Protein AF-A0A817YWB6-F1 (afdb_monomer)

Foldseek 3Di:
DQDPVNVVVVVVVVVVVVVPPPPPDDDPDDDDPPPDPVVVVVVVVVVLVVVLVVLVVPQAAAELDLVDDQVVSLVVLVVSCVVNVNAFVNCLVCNLVRYDHPLNVVCVVCSVVDPTNVSVSVVSCVPSVVVSVVVVVVVVVVVPPDD

Structure (mmCIF, N/CA/C/O backbone):
data_AF-A0A817YWB6-F1
#
_entry.id   AF-A0A817YWB6-F1
#
loop_
_atom_site.group_PDB
_atom_site.id
_atom_site.type_symbol
_atom_site.label_atom_id
_atom_site.label_alt_id
_atom_site.label_comp_id
_atom_site.label_asym_id
_atom_site.label_entity_id
_atom_site.label_seq_id
_atom_site.pdbx_PDB_ins_code
_atom_site.Cartn_x
_atom_site.Cartn_y
_atom_site.Cartn_z
_atom_site.occupancy
_atom_site.B_iso_or_equiv
_atom_site.auth_seq_id
_atom_site.auth_comp_id
_atom_site.auth_asym_id
_atom_site.auth_atom_id
_atom_site.pdbx_PDB_model_num
ATOM 1 N N . MET A 1 1 ? -0.442 -43.399 -4.375 1.00 47.06 1 MET A N 1
ATOM 2 C CA . MET A 1 1 ? 0.046 -42.823 -3.103 1.00 47.06 1 MET A CA 1
ATOM 3 C C . MET A 1 1 ? 1.559 -42.686 -3.186 1.00 47.06 1 MET A C 1
ATOM 5 O O . MET A 1 1 ? 2.240 -43.702 -3.212 1.00 47.06 1 MET A O 1
ATOM 9 N N . LEU A 1 2 ? 2.079 -41.463 -3.325 1.00 47.56 2 LEU A N 1
ATOM 10 C CA . LEU A 1 2 ? 3.522 -41.202 -3.386 1.00 47.56 2 LEU A CA 1
ATOM 11 C C . LEU A 1 2 ? 4.038 -41.046 -1.947 1.00 47.56 2 LEU A C 1
ATOM 13 O O . LEU A 1 2 ? 3.589 -40.161 -1.222 1.00 47.56 2 LEU A O 1
ATOM 17 N N . THR A 1 3 ? 4.922 -41.933 -1.496 1.00 58.00 3 THR A N 1
ATOM 18 C CA . THR A 1 3 ? 5.488 -41.861 -0.141 1.00 58.00 3 THR A CA 1
ATOM 19 C C . THR A 1 3 ? 6.442 -40.665 -0.032 1.00 58.00 3 THR A C 1
ATOM 21 O O . THR A 1 3 ? 7.080 -40.283 -1.015 1.00 58.00 3 THR A O 1
ATOM 24 N N . ARG A 1 4 ? 6.586 -40.074 1.168 1.00 55.12 4 ARG A N 1
ATOM 25 C CA . ARG A 1 4 ? 7.506 -38.941 1.452 1.00 55.12 4 ARG A CA 1
ATOM 26 C C . ARG A 1 4 ? 8.939 -39.156 0.931 1.00 55.12 4 ARG A C 1
ATOM 28 O O . ARG A 1 4 ? 9.652 -38.195 0.668 1.00 55.12 4 ARG A O 1
ATOM 35 N N . GLN A 1 5 ? 9.350 -40.410 0.757 1.00 53.03 5 GLN A N 1
ATOM 36 C CA . GLN A 1 5 ? 10.665 -40.795 0.253 1.00 53.03 5 GLN A CA 1
ATOM 37 C C . GLN A 1 5 ? 10.790 -40.680 -1.280 1.00 53.03 5 GLN A C 1
ATOM 39 O O . GLN A 1 5 ? 11.879 -40.414 -1.781 1.00 53.03 5 GLN A O 1
ATOM 44 N N . GLY A 1 6 ? 9.685 -40.805 -2.024 1.00 52.88 6 GLY A N 1
ATOM 45 C CA . GLY A 1 6 ? 9.645 -40.580 -3.474 1.00 52.88 6 GLY A CA 1
ATOM 46 C C . GLY A 1 6 ? 9.752 -39.100 -3.850 1.00 52.88 6 GLY A C 1
ATOM 47 O O . GLY A 1 6 ? 10.457 -38.760 -4.794 1.00 52.88 6 GLY A O 1
ATOM 48 N N . ALA A 1 7 ? 9.139 -38.212 -3.060 1.00 56.16 7 ALA A N 1
ATOM 49 C CA . ALA A 1 7 ? 9.213 -36.764 -3.280 1.00 56.16 7 ALA A CA 1
ATOM 50 C C . ALA A 1 7 ? 10.635 -36.206 -3.075 1.00 56.16 7 ALA A C 1
ATOM 52 O O . ALA A 1 7 ? 11.090 -35.382 -3.862 1.00 56.16 7 ALA A O 1
ATOM 53 N N . LYS A 1 8 ? 11.373 -36.709 -2.072 1.00 56.41 8 LYS A N 1
ATOM 54 C CA . LYS A 1 8 ? 12.780 -36.329 -1.857 1.00 56.41 8 LYS A CA 1
ATOM 55 C C . LYS A 1 8 ? 13.688 -36.751 -3.013 1.00 56.41 8 LYS A C 1
ATOM 57 O O . LYS A 1 8 ? 14.552 -35.984 -3.408 1.00 56.41 8 LYS A O 1
ATOM 62 N N . ARG A 1 9 ? 13.470 -37.940 -3.584 1.00 58.31 9 ARG A N 1
ATOM 63 C CA . ARG A 1 9 ? 14.267 -38.432 -4.720 1.00 58.31 9 ARG A CA 1
ATOM 64 C C . ARG A 1 9 ? 14.038 -37.641 -6.007 1.00 58.31 9 ARG A C 1
ATOM 66 O O . ARG A 1 9 ? 14.971 -37.502 -6.785 1.00 58.31 9 ARG A O 1
ATOM 73 N N . LEU A 1 10 ? 12.827 -37.123 -6.219 1.00 57.03 10 LEU A N 1
ATOM 74 C CA . LEU A 1 10 ? 12.521 -36.266 -7.370 1.00 57.03 10 LEU A CA 1
ATOM 75 C C . LEU A 1 10 ? 13.162 -34.879 -7.243 1.00 57.03 10 LEU A C 1
ATOM 77 O O . LEU A 1 10 ? 13.703 -34.380 -8.221 1.00 57.03 10 LEU A O 1
ATOM 81 N N . LEU A 1 11 ? 13.166 -34.298 -6.039 1.00 57.94 11 LEU A N 1
ATOM 82 C CA . LEU A 1 11 ? 13.853 -33.030 -5.764 1.00 57.94 11 LEU A CA 1
ATOM 83 C C . LEU A 1 11 ? 15.377 -33.149 -5.900 1.00 57.94 11 LEU A C 1
ATOM 85 O O . LEU A 1 11 ? 15.996 -32.282 -6.504 1.00 57.94 11 LEU A O 1
ATOM 89 N N . GLU A 1 12 ? 15.973 -34.236 -5.402 1.00 57.12 12 GLU A N 1
ATOM 90 C CA . GLU A 1 12 ? 17.417 -34.480 -5.540 1.00 57.12 12 GLU A CA 1
ATOM 91 C C . GLU A 1 12 ? 17.819 -34.679 -7.014 1.00 57.12 12 GLU A C 1
ATOM 93 O O . GLU A 1 12 ? 18.838 -34.163 -7.461 1.00 57.12 12 GLU A O 1
ATOM 98 N N . ALA A 1 13 ? 16.989 -35.380 -7.797 1.00 58.25 13 ALA A N 1
ATOM 99 C CA . ALA A 1 13 ? 17.232 -35.589 -9.225 1.00 58.25 13 ALA A CA 1
ATOM 100 C C . ALA A 1 13 ? 17.115 -34.293 -10.052 1.00 58.25 13 ALA A C 1
ATOM 102 O O . ALA A 1 13 ? 17.872 -34.107 -11.002 1.00 58.25 13 ALA A O 1
ATOM 103 N N . GLU A 1 14 ? 16.195 -33.394 -9.690 1.00 56.97 14 GLU A N 1
ATOM 104 C CA . GLU A 1 14 ? 16.081 -32.052 -10.284 1.00 56.97 14 GLU A CA 1
ATOM 105 C C . GLU A 1 14 ? 17.281 -31.167 -9.922 1.00 56.97 14 GLU A C 1
ATOM 107 O O . GLU A 1 14 ? 17.832 -30.490 -10.789 1.00 56.97 14 GLU A O 1
ATOM 112 N N . PHE A 1 15 ? 17.747 -31.219 -8.671 1.00 57.81 15 PHE A N 1
ATOM 113 C CA . PHE A 1 15 ? 18.881 -30.410 -8.222 1.00 57.81 15 PHE A CA 1
ATOM 114 C C . PHE A 1 15 ? 20.189 -30.814 -8.918 1.00 57.81 15 PHE A C 1
ATOM 116 O O . PHE A 1 15 ? 20.934 -29.949 -9.379 1.00 57.81 15 PHE A O 1
ATOM 123 N N . GLN A 1 16 ? 20.417 -32.119 -9.101 1.00 58.44 16 GLN A N 1
ATOM 124 C CA . GLN A 1 16 ? 21.571 -32.623 -9.851 1.00 58.44 16 GLN A CA 1
ATOM 125 C C . GLN A 1 16 ? 21.515 -32.255 -11.343 1.00 58.44 16 GLN A C 1
ATOM 127 O O . GLN A 1 16 ? 22.548 -32.035 -11.969 1.00 58.44 16 GLN A O 1
ATOM 132 N N . ARG A 1 17 ? 20.309 -32.141 -11.919 1.00 59.22 17 ARG A N 1
ATOM 133 C CA . ARG A 1 17 ? 20.125 -31.680 -13.303 1.00 59.22 17 ARG A CA 1
ATOM 134 C C . ARG A 1 17 ? 20.507 -30.217 -13.503 1.00 59.22 17 ARG A C 1
ATOM 136 O O . ARG A 1 17 ? 20.965 -29.861 -14.584 1.00 59.22 17 ARG A O 1
ATOM 143 N N . LEU A 1 18 ? 20.311 -29.380 -12.489 1.00 51.78 18 LEU A N 1
ATOM 144 C CA . LEU A 1 18 ? 20.632 -27.953 -12.553 1.00 51.78 18 LEU A CA 1
ATOM 145 C C . LEU A 1 18 ? 22.115 -27.664 -12.278 1.00 51.78 18 LEU A C 1
ATOM 147 O O . LEU A 1 18 ? 22.608 -26.626 -12.710 1.00 51.78 18 LEU A O 1
ATOM 151 N N . SER A 1 19 ? 22.840 -28.574 -11.615 1.00 56.34 19 SER A N 1
ATOM 152 C CA . SER A 1 19 ? 24.284 -28.430 -11.374 1.00 56.34 19 SER A CA 1
ATOM 153 C C . SER A 1 19 ? 25.1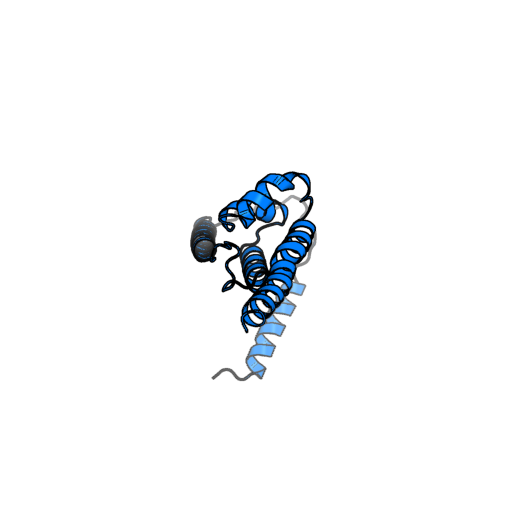68 -28.753 -12.584 1.00 56.34 19 SER A C 1
ATOM 155 O O . SER A 1 19 ? 26.321 -28.340 -12.598 1.00 56.34 19 SER A O 1
ATOM 157 N N . ASP A 1 20 ? 24.637 -29.454 -13.593 1.00 50.19 20 ASP A N 1
ATOM 158 C CA . ASP A 1 20 ? 25.332 -29.751 -14.861 1.00 50.19 20 ASP A CA 1
ATOM 159 C C . ASP A 1 20 ? 25.132 -28.659 -15.932 1.00 50.19 20 ASP A C 1
ATOM 161 O O . ASP A 1 20 ? 25.580 -28.806 -17.072 1.00 50.19 20 ASP A O 1
ATOM 165 N N . ILE A 1 21 ? 24.466 -27.546 -15.597 1.00 52.44 21 ILE A N 1
ATOM 166 C CA . ILE A 1 21 ? 24.429 -26.372 -16.475 1.00 52.44 21 ILE A CA 1
ATOM 167 C C . ILE A 1 21 ? 25.789 -25.683 -16.364 1.00 52.44 21 ILE A C 1
ATOM 169 O O . ILE A 1 21 ? 26.001 -24.773 -15.564 1.00 52.44 21 ILE A O 1
ATOM 173 N N . ASP A 1 22 ? 26.716 -26.183 -17.171 1.00 46.72 22 ASP A N 1
ATOM 174 C CA . ASP A 1 22 ? 28.024 -25.609 -17.428 1.00 46.72 22 ASP A CA 1
ATOM 175 C C . ASP A 1 22 ? 27.844 -24.145 -17.863 1.00 46.72 22 ASP A C 1
ATOM 177 O O . ASP A 1 22 ? 27.400 -23.846 -18.975 1.00 46.72 22 ASP A O 1
ATOM 181 N N . ILE A 1 23 ? 28.142 -23.209 -16.957 1.00 54.00 23 ILE A N 1
ATOM 182 C CA . ILE A 1 23 ? 28.133 -21.761 -17.209 1.00 5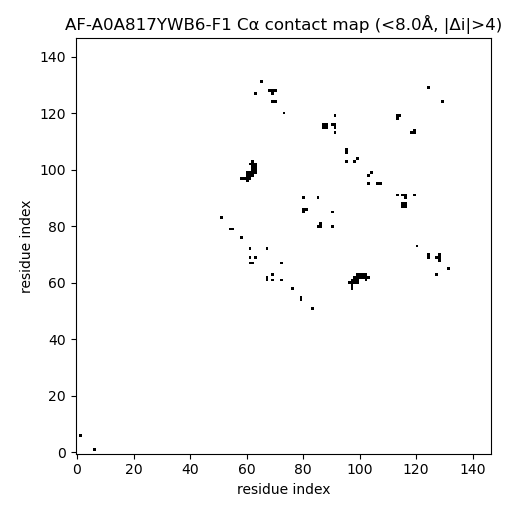4.00 23 ILE A CA 1
ATOM 183 C C . ILE A 1 23 ? 29.400 -21.375 -17.988 1.00 54.00 23 ILE A C 1
ATOM 185 O O . ILE A 1 23 ? 30.098 -20.413 -17.670 1.00 54.00 23 ILE A O 1
ATOM 189 N N . THR A 1 24 ? 29.727 -22.146 -19.020 1.00 46.69 24 THR A N 1
ATOM 190 C CA . THR A 1 24 ? 30.742 -21.768 -19.989 1.00 46.69 24 THR A CA 1
ATOM 191 C C . THR A 1 24 ? 30.091 -20.790 -20.957 1.00 46.69 24 THR A C 1
ATOM 193 O O . THR A 1 24 ? 29.216 -21.139 -21.749 1.00 46.69 24 THR A O 1
ATOM 196 N N . PHE A 1 25 ? 30.488 -19.522 -20.835 1.00 44.62 25 PHE A N 1
ATOM 197 C CA . PHE A 1 25 ? 30.110 -18.440 -21.740 1.00 44.62 25 PHE A CA 1
ATOM 198 C C . PHE A 1 25 ? 30.253 -18.909 -23.197 1.00 44.62 25 PHE A C 1
ATOM 200 O O . PHE A 1 25 ? 31.359 -19.281 -23.595 1.00 44.62 25 PHE A O 1
ATOM 207 N N . PRO A 1 26 ? 29.178 -18.909 -24.006 1.00 47.00 26 PRO A N 1
ATOM 208 C CA . PRO A 1 26 ? 29.271 -19.417 -25.362 1.00 47.00 26 PRO A CA 1
ATOM 209 C C . PRO A 1 26 ? 30.086 -18.446 -26.218 1.00 47.00 26 PRO A C 1
ATOM 211 O O . PRO A 1 26 ? 29.674 -17.307 -26.460 1.00 47.00 26 PRO A O 1
ATOM 214 N N . ASP A 1 27 ? 31.237 -18.921 -26.696 1.00 42.09 27 ASP A N 1
ATOM 215 C CA . ASP A 1 27 ? 31.922 -18.314 -27.828 1.00 42.09 27 ASP A CA 1
ATOM 216 C C . ASP A 1 27 ? 31.001 -18.380 -29.058 1.00 42.09 27 ASP A C 1
ATOM 218 O O . ASP A 1 27 ? 30.288 -19.357 -29.321 1.00 42.09 27 ASP A O 1
ATOM 222 N N . ARG A 1 28 ? 30.952 -17.265 -29.776 1.00 50.22 28 ARG A N 1
ATOM 223 C CA . ARG A 1 28 ? 29.968 -16.944 -30.805 1.00 50.22 28 ARG A CA 1
ATOM 224 C C . ARG A 1 28 ? 30.239 -17.715 -32.092 1.00 50.22 28 ARG A C 1
ATOM 226 O O . ARG A 1 28 ? 30.671 -17.101 -33.061 1.00 50.22 28 ARG A O 1
ATOM 233 N N . THR A 1 29 ? 29.935 -19.007 -32.197 1.00 48.81 29 THR A N 1
ATOM 234 C CA . THR A 1 29 ? 29.7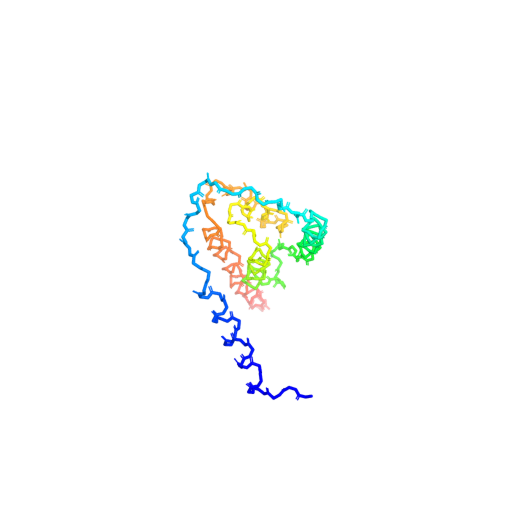44 -19.628 -33.527 1.00 48.81 29 THR A CA 1
ATOM 235 C C . THR A 1 29 ? 28.993 -20.961 -33.466 1.00 48.81 29 THR A C 1
ATOM 237 O O . THR A 1 29 ? 29.609 -22.008 -33.568 1.00 48.81 29 THR A O 1
ATOM 240 N N . THR A 1 30 ? 27.661 -20.972 -33.341 1.00 47.53 30 THR A N 1
ATOM 241 C CA . THR A 1 30 ? 26.803 -22.072 -33.849 1.00 47.53 30 THR A CA 1
ATOM 242 C C . THR A 1 30 ? 25.355 -21.591 -33.887 1.00 47.53 30 THR A C 1
ATOM 244 O O . THR A 1 30 ? 24.713 -21.390 -32.860 1.00 47.53 30 THR A O 1
ATOM 247 N N . VAL A 1 31 ? 24.842 -21.371 -35.096 1.00 53.41 31 VAL A N 1
ATOM 248 C CA . VAL A 1 31 ? 23.452 -20.986 -35.347 1.00 53.41 31 VAL A CA 1
ATOM 249 C C . VAL A 1 31 ? 22.609 -22.263 -35.363 1.00 53.41 31 VAL A C 1
ATOM 251 O O . VAL A 1 31 ? 22.497 -22.918 -36.395 1.00 53.41 31 VAL A O 1
ATOM 254 N N . ALA A 1 32 ? 22.031 -22.639 -34.224 1.00 45.03 32 ALA A N 1
ATOM 255 C CA . ALA A 1 32 ? 20.883 -23.544 -34.199 1.00 45.03 32 ALA A CA 1
ATOM 256 C C . ALA A 1 32 ? 19.599 -22.694 -34.199 1.00 45.03 32 ALA A C 1
ATOM 258 O O . ALA A 1 32 ? 19.548 -21.686 -33.487 1.00 45.03 32 ALA A O 1
ATOM 259 N N . PRO A 1 33 ? 18.563 -23.041 -34.985 1.00 45.00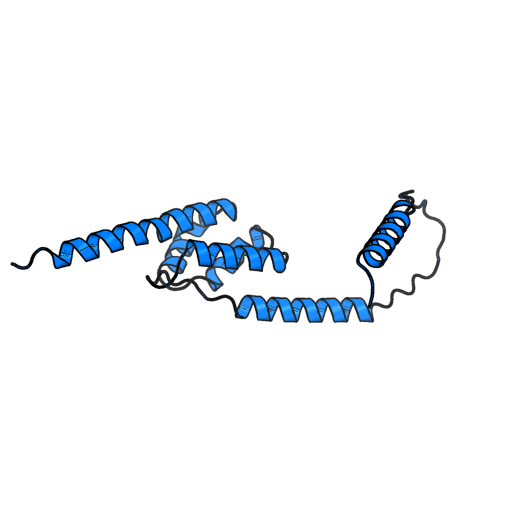 33 PRO A N 1
ATOM 260 C CA . PRO A 1 33 ? 17.338 -22.261 -35.019 1.00 45.00 33 PRO A CA 1
ATOM 261 C C . PRO A 1 33 ? 16.611 -22.444 -33.689 1.00 45.00 33 PRO A C 1
ATOM 263 O O . PRO A 1 33 ? 16.028 -23.493 -33.415 1.00 45.00 33 PRO A O 1
ATOM 266 N N . ILE A 1 34 ? 16.650 -21.412 -32.852 1.00 47.34 34 ILE A N 1
ATOM 267 C CA . ILE A 1 34 ? 15.825 -21.353 -31.656 1.00 47.34 34 ILE A CA 1
ATOM 268 C C . ILE A 1 34 ? 14.388 -21.163 -32.137 1.00 47.34 34 ILE A C 1
ATOM 270 O O . ILE A 1 34 ? 13.956 -20.051 -32.441 1.00 47.34 34 ILE A O 1
ATOM 274 N N . VAL A 1 35 ? 13.636 -22.258 -32.228 1.00 42.72 35 VAL A N 1
ATOM 275 C CA . VAL A 1 35 ? 12.176 -22.201 -32.307 1.00 42.72 35 VAL A CA 1
ATOM 276 C C . VAL A 1 35 ? 11.686 -21.801 -30.916 1.00 42.72 35 VAL A C 1
ATOM 278 O O . VAL A 1 35 ? 11.214 -22.623 -30.136 1.00 42.72 35 VAL A O 1
ATOM 281 N N . TYR A 1 36 ? 11.833 -20.518 -30.579 1.00 45.31 36 TYR A N 1
ATOM 282 C CA . TYR A 1 36 ? 11.013 -19.909 -29.542 1.00 45.31 36 TYR A CA 1
ATOM 283 C C . TYR A 1 36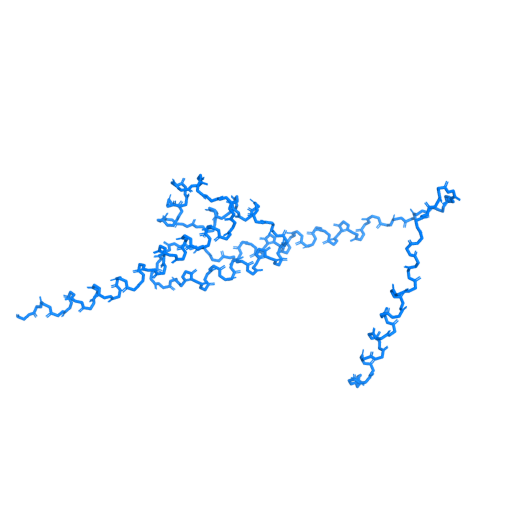 ? 9.567 -20.070 -30.018 1.00 45.31 36 TYR A C 1
ATOM 285 O O . TYR A 1 36 ? 9.224 -19.607 -31.105 1.00 45.31 36 TYR A O 1
ATOM 293 N N . ARG A 1 37 ? 8.717 -20.751 -29.242 1.00 49.44 37 ARG A N 1
ATOM 294 C CA . ARG A 1 37 ? 7.262 -20.603 -29.362 1.00 49.44 37 ARG A CA 1
ATOM 295 C C . ARG A 1 37 ? 6.862 -19.407 -28.492 1.00 49.44 37 ARG A C 1
ATOM 297 O O . ARG A 1 37 ? 6.639 -19.593 -27.300 1.00 49.44 37 ARG A O 1
ATOM 304 N N . PRO A 1 38 ? 6.763 -18.182 -29.039 1.00 53.06 38 PRO A N 1
ATOM 305 C CA . PRO A 1 38 ? 6.384 -16.992 -28.274 1.00 53.06 38 PRO A CA 1
ATOM 306 C C . PRO A 1 38 ? 4.981 -17.073 -27.648 1.00 53.06 38 PRO A C 1
ATOM 308 O O . PRO A 1 38 ? 4.642 -16.270 -26.788 1.00 53.06 38 PRO A O 1
ATOM 311 N N . THR A 1 39 ? 4.143 -18.030 -28.044 1.00 49.81 39 THR A N 1
ATOM 312 C CA . THR A 1 39 ? 2.725 -18.052 -27.673 1.00 49.81 39 THR A CA 1
ATOM 313 C C . THR A 1 39 ? 2.460 -18.440 -26.213 1.00 49.81 39 THR A C 1
ATOM 315 O O . THR A 1 39 ? 1.535 -17.898 -25.615 1.00 49.81 39 THR A O 1
ATOM 318 N N . GLU A 1 40 ? 3.252 -19.337 -25.615 1.00 47.53 40 GLU A N 1
ATOM 319 C CA . GLU A 1 40 ? 3.029 -19.778 -24.223 1.00 47.53 40 GLU A CA 1
ATOM 320 C C . GLU A 1 40 ? 3.483 -18.730 -23.201 1.00 47.53 40 GLU A C 1
ATOM 322 O O . GLU A 1 40 ? 2.770 -18.472 -22.232 1.00 47.53 40 GLU A O 1
ATOM 327 N N . LEU A 1 41 ? 4.606 -18.054 -23.467 1.00 50.19 41 LEU A N 1
ATOM 328 C CA . LEU A 1 41 ? 5.123 -16.983 -22.612 1.00 50.19 41 LEU A CA 1
ATOM 329 C C . LEU A 1 41 ? 4.144 -15.797 -22.557 1.00 50.19 41 LEU A C 1
ATOM 331 O O . LEU A 1 41 ? 3.792 -15.327 -21.481 1.00 50.19 41 LEU A O 1
ATOM 335 N N . ILE A 1 42 ? 3.607 -15.388 -23.714 1.00 50.78 42 ILE A N 1
ATOM 336 C CA . ILE A 1 42 ? 2.675 -14.253 -23.812 1.00 50.78 42 ILE A CA 1
ATOM 337 C C . ILE A 1 42 ? 1.328 -14.565 -23.136 1.00 50.78 42 ILE A C 1
ATOM 339 O O . ILE A 1 42 ? 0.702 -13.675 -22.554 1.00 50.78 42 ILE A O 1
ATOM 343 N N . MET A 1 43 ? 0.845 -15.813 -23.203 1.00 51.62 43 MET A N 1
ATOM 344 C CA . MET A 1 43 ? -0.377 -16.211 -22.491 1.00 51.62 43 MET A CA 1
ATOM 345 C C . MET A 1 43 ? -0.164 -16.264 -20.974 1.00 51.62 43 MET A C 1
ATOM 347 O O . MET A 1 43 ? -1.041 -15.813 -20.233 1.00 51.62 43 MET A O 1
ATOM 351 N N . ALA A 1 44 ? 0.993 -16.747 -20.511 1.00 55.34 44 ALA A N 1
ATOM 352 C CA . ALA A 1 44 ? 1.349 -16.734 -19.094 1.00 55.34 44 ALA A CA 1
ATOM 353 C C . ALA A 1 44 ? 1.458 -15.298 -18.552 1.00 55.34 44 ALA A C 1
ATOM 355 O O . ALA A 1 44 ? 0.831 -14.987 -17.543 1.00 55.34 44 ALA A O 1
ATOM 356 N N . GLU A 1 45 ? 2.138 -14.395 -19.263 1.00 56.22 45 GLU A N 1
ATOM 357 C CA . GLU A 1 45 ? 2.281 -12.983 -18.874 1.00 56.22 45 GLU A CA 1
ATOM 358 C C . GLU A 1 45 ? 0.933 -12.258 -18.780 1.00 56.22 45 GLU A C 1
ATOM 360 O O . GLU A 1 45 ? 0.658 -11.573 -17.794 1.00 56.22 45 GLU A O 1
ATOM 365 N N . LYS A 1 46 ? 0.041 -12.452 -19.762 1.00 56.94 46 LYS A N 1
ATOM 366 C CA . LYS A 1 46 ? -1.313 -11.869 -19.726 1.00 56.94 46 LYS A CA 1
ATOM 367 C C . LYS A 1 46 ? -2.158 -12.423 -18.581 1.00 56.94 46 LYS A C 1
ATOM 369 O O . LYS A 1 46 ? -2.936 -11.681 -17.984 1.00 56.94 46 LYS A O 1
ATOM 374 N N . THR A 1 47 ? -2.004 -13.707 -18.266 1.00 61.59 47 THR A N 1
ATOM 375 C CA . THR A 1 47 ? -2.738 -14.352 -17.169 1.00 61.59 47 THR A CA 1
ATOM 376 C C . THR A 1 47 ? -2.233 -13.864 -15.814 1.00 61.59 47 THR A C 1
ATOM 378 O O . THR A 1 47 ? -3.041 -13.523 -14.954 1.00 61.59 47 THR A O 1
ATOM 381 N N . VAL A 1 48 ? -0.915 -13.737 -15.644 1.00 62.06 48 VAL A N 1
ATOM 382 C CA . VAL A 1 48 ? -0.296 -13.194 -14.427 1.00 62.06 48 VAL A CA 1
ATOM 383 C C . VAL A 1 48 ? -0.688 -11.731 -14.232 1.00 62.06 48 VAL A C 1
ATOM 385 O O . VAL A 1 48 ? -1.182 -11.387 -13.165 1.00 62.06 48 VAL A O 1
ATOM 388 N N . ALA A 1 49 ? -0.593 -10.886 -15.262 1.00 61.03 49 ALA A N 1
ATOM 389 C CA . ALA A 1 49 ? -1.017 -9.487 -15.174 1.00 61.03 49 ALA A CA 1
ATOM 390 C C . ALA A 1 49 ? -2.507 -9.344 -14.808 1.00 61.03 49 ALA A C 1
ATOM 392 O O . ALA A 1 49 ? -2.870 -8.502 -13.986 1.00 61.03 49 ALA A O 1
ATOM 393 N N . HIS A 1 50 ? -3.374 -10.197 -15.365 1.00 66.44 50 HIS A N 1
ATOM 394 C CA . HIS A 1 50 ? -4.796 -10.208 -15.022 1.00 66.44 50 HIS A CA 1
ATOM 395 C C . HIS A 1 50 ? -5.039 -10.628 -13.565 1.00 66.44 50 HIS A C 1
ATOM 397 O O . HIS A 1 50 ? -5.830 -9.992 -12.871 1.00 66.44 50 HIS A O 1
ATOM 403 N N . ILE A 1 51 ? -4.338 -11.654 -13.078 1.00 66.75 51 ILE A N 1
ATOM 404 C CA . ILE A 1 51 ? -4.427 -12.088 -11.678 1.00 66.75 51 ILE A CA 1
ATOM 405 C C . ILE A 1 51 ? -3.925 -10.977 -10.750 1.00 66.75 51 ILE A C 1
ATOM 407 O O . ILE A 1 51 ? -4.628 -10.622 -9.812 1.00 66.75 51 ILE A O 1
ATOM 411 N N . LEU A 1 52 ? -2.775 -10.369 -11.048 1.00 66.94 52 LEU A N 1
ATOM 412 C CA . LEU A 1 52 ? -2.205 -9.285 -10.246 1.00 66.94 52 LEU A CA 1
ATOM 413 C C . LEU A 1 52 ? -3.122 -8.058 -10.197 1.00 66.94 52 LEU A C 1
ATOM 415 O O . LEU A 1 52 ? -3.347 -7.521 -9.117 1.00 66.94 52 LEU A O 1
ATOM 419 N N . SER A 1 53 ? -3.711 -7.651 -11.327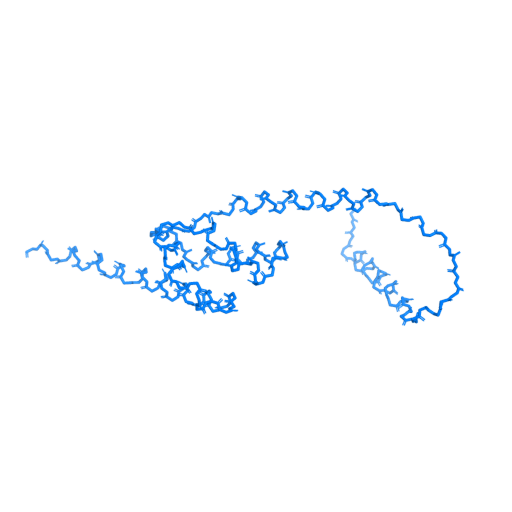 1.00 69.69 53 SER A N 1
ATOM 420 C CA . SER A 1 53 ? -4.673 -6.537 -11.350 1.00 69.69 53 SER A CA 1
ATOM 421 C C . SER A 1 53 ? -5.893 -6.803 -10.463 1.00 69.69 53 SER A C 1
ATOM 423 O O . SER A 1 53 ? -6.231 -5.964 -9.632 1.00 69.69 53 SER A O 1
ATOM 425 N N . LYS A 1 54 ? -6.484 -8.003 -10.541 1.00 73.38 54 LYS A N 1
ATOM 426 C CA . LYS A 1 54 ? -7.599 -8.393 -9.668 1.00 73.38 54 LYS A CA 1
ATOM 427 C C . LYS A 1 54 ? -7.209 -8.452 -8.195 1.00 73.38 54 LYS A C 1
ATOM 429 O O . LYS A 1 54 ? -8.001 -8.049 -7.351 1.00 73.38 54 LYS A O 1
ATOM 434 N N . THR A 1 55 ? -6.015 -8.946 -7.879 1.00 72.56 55 THR A N 1
ATOM 435 C CA . THR A 1 55 ? -5.531 -9.007 -6.495 1.00 72.56 55 THR A CA 1
ATOM 436 C C . THR A 1 55 ? -5.344 -7.604 -5.918 1.00 72.56 55 THR A C 1
ATOM 438 O O . THR A 1 55 ? -5.751 -7.359 -4.788 1.00 72.56 55 THR A O 1
ATOM 441 N N . LEU A 1 56 ? -4.799 -6.662 -6.697 1.00 74.56 56 LEU A N 1
ATOM 442 C CA . LEU A 1 56 ? -4.631 -5.270 -6.268 1.00 74.56 56 LEU A CA 1
ATOM 443 C C . LEU A 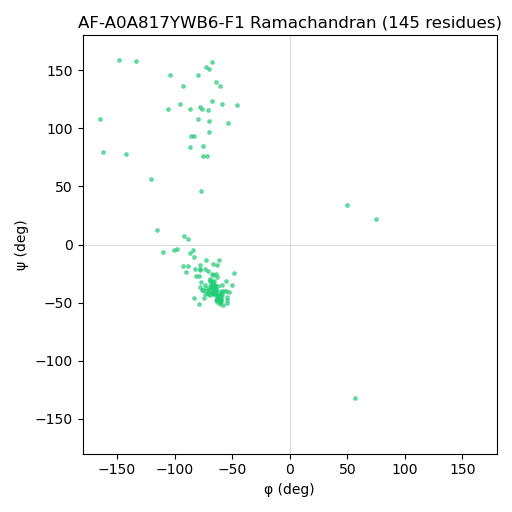1 56 ? -5.976 -4.548 -6.080 1.00 74.56 56 LEU A C 1
ATOM 445 O O . LEU A 1 56 ? -6.105 -3.744 -5.163 1.00 74.56 56 LEU A O 1
ATOM 449 N N . GLU A 1 57 ? -6.990 -4.850 -6.895 1.00 77.38 57 GLU A N 1
ATOM 450 C CA . GLU A 1 57 ? -8.347 -4.296 -6.743 1.00 77.38 57 GLU A CA 1
ATOM 451 C C . GLU A 1 57 ? -9.072 -4.787 -5.480 1.00 77.38 57 GLU A C 1
ATOM 453 O O . GLU A 1 57 ? -9.960 -4.101 -4.975 1.00 77.38 57 GLU A O 1
ATOM 458 N N . GLN A 1 58 ? -8.705 -5.963 -4.966 1.00 79.38 58 GLN A N 1
ATOM 459 C CA . GLN A 1 58 ? -9.306 -6.544 -3.762 1.00 79.38 58 GLN A CA 1
ATOM 460 C C . GLN A 1 58 ? -8.708 -6.004 -2.462 1.00 79.38 58 GLN A C 1
ATOM 462 O O . GLN A 1 58 ? -9.260 -6.264 -1.392 1.00 79.38 58 GLN A O 1
ATOM 467 N N . ILE A 1 59 ? -7.603 -5.258 -2.531 1.00 82.88 59 ILE A N 1
ATOM 468 C CA . ILE A 1 59 ? -6.970 -4.710 -1.335 1.00 82.88 59 ILE A CA 1
ATOM 469 C C . ILE A 1 59 ? -7.897 -3.653 -0.718 1.00 82.88 59 ILE A C 1
ATOM 471 O O . ILE A 1 59 ? -8.247 -2.673 -1.387 1.00 82.88 59 ILE A O 1
ATOM 475 N N . PRO A 1 60 ? -8.280 -3.805 0.562 1.00 86.31 60 PRO A N 1
ATOM 476 C CA . PRO A 1 60 ? -9.099 -2.816 1.237 1.00 86.31 60 PRO A CA 1
ATOM 477 C C . PRO A 1 60 ? -8.334 -1.499 1.345 1.00 86.31 60 PRO A C 1
ATOM 479 O O . PRO A 1 60 ? -7.139 -1.468 1.638 1.00 86.31 60 PRO A O 1
ATOM 482 N N . LYS A 1 61 ? -9.029 -0.385 1.130 1.00 92.00 61 LYS A N 1
ATOM 483 C CA . LYS A 1 61 ? -8.429 0.934 1.312 1.00 92.00 61 LYS A CA 1
ATOM 484 C C . LYS A 1 61 ? -8.394 1.311 2.788 1.00 92.00 61 LYS A C 1
ATOM 486 O O . LYS A 1 61 ? -9.321 1.007 3.544 1.00 92.00 61 LYS A O 1
ATOM 491 N N . TYR A 1 62 ? -7.350 2.024 3.181 1.00 91.56 62 TYR A N 1
ATOM 492 C CA . TYR A 1 62 ? -7.203 2.523 4.537 1.00 91.56 62 TYR A CA 1
ATOM 493 C C . TYR A 1 62 ? -7.714 3.951 4.657 1.00 91.56 62 TYR A C 1
ATOM 495 O O . TYR A 1 62 ? -7.225 4.868 3.996 1.00 91.56 62 TYR A O 1
ATOM 503 N N . SER A 1 63 ? -8.698 4.129 5.531 1.00 89.12 63 SER A N 1
ATOM 504 C CA . SER A 1 63 ? -9.346 5.415 5.796 1.00 89.12 63 SER A CA 1
ATOM 505 C C . SER A 1 63 ? -9.024 5.982 7.181 1.00 89.12 63 SER A C 1
ATOM 507 O O . SER A 1 63 ? -9.381 7.123 7.464 1.00 89.12 63 SER A O 1
ATOM 509 N N . GLY A 1 64 ? -8.320 5.220 8.029 1.00 85.56 64 GLY A N 1
ATOM 510 C CA . GLY A 1 64 ? -7.998 5.623 9.401 1.00 85.56 64 GLY A CA 1
ATOM 511 C C . GLY A 1 64 ? -9.179 5.529 10.364 1.00 85.56 64 GLY A C 1
ATOM 512 O O . GLY A 1 64 ? -9.203 6.231 11.372 1.00 85.56 64 GLY A O 1
ATOM 513 N N . LYS A 1 65 ? -10.185 4.710 10.041 1.00 84.25 65 LYS A N 1
ATOM 514 C CA . LYS A 1 65 ? -11.303 4.439 10.946 1.00 84.25 65 LYS A CA 1
ATOM 515 C C . LYS A 1 65 ? -10.852 3.542 12.110 1.00 84.25 65 LYS A C 1
ATOM 517 O O . LYS A 1 65 ? -9.936 2.747 11.930 1.00 84.25 65 LYS A O 1
ATOM 522 N N . PRO A 1 66 ? -11.507 3.630 13.282 1.00 75.25 66 PRO A N 1
ATOM 523 C CA . PRO A 1 66 ? -11.102 2.888 14.480 1.00 75.25 66 PRO A CA 1
ATOM 524 C C . PRO A 1 66 ? -11.261 1.364 14.367 1.00 75.25 66 PRO A C 1
ATOM 526 O O . PRO A 1 66 ? -10.690 0.638 15.170 1.00 75.25 66 PRO A O 1
ATOM 529 N N . ASP A 1 67 ? -12.039 0.875 13.400 1.00 80.44 67 ASP A N 1
ATOM 530 C CA . ASP A 1 67 ? -12.192 -0.547 13.080 1.00 80.44 67 ASP A CA 1
ATOM 531 C C . ASP A 1 67 ? -11.093 -1.081 12.144 1.00 80.44 67 ASP A C 1
ATOM 533 O O . ASP A 1 67 ? -11.064 -2.276 11.860 1.00 80.44 67 ASP A O 1
ATOM 537 N N . GLN A 1 68 ? -10.196 -0.216 11.659 1.00 83.56 68 GLN A N 1
ATOM 538 C CA . GLN A 1 68 ? -9.087 -0.586 10.784 1.00 83.56 68 GLN A CA 1
ATOM 539 C C . GLN A 1 68 ? -7.768 -0.556 11.560 1.00 83.56 68 GLN A C 1
ATOM 541 O O . GLN A 1 68 ? -7.310 0.506 11.979 1.00 83.56 68 GLN A O 1
ATOM 546 N N . ASP A 1 69 ? -7.123 -1.713 11.693 1.00 87.56 69 ASP A N 1
ATOM 547 C CA . ASP A 1 69 ? -5.771 -1.800 12.238 1.00 87.56 69 ASP A CA 1
ATOM 548 C C . ASP A 1 69 ? -4.749 -1.376 11.168 1.00 87.56 69 ASP A C 1
ATOM 550 O O . ASP A 1 69 ? -4.645 -1.968 10.089 1.00 87.56 69 ASP A O 1
ATOM 554 N N . ALA A 1 70 ? -4.009 -0.304 11.458 1.00 88.38 70 ALA A N 1
ATOM 555 C CA . ALA A 1 70 ? -3.005 0.258 10.561 1.00 88.38 70 ALA A CA 1
ATOM 556 C C . ALA A 1 70 ? -1.819 -0.693 10.315 1.00 88.38 70 ALA A C 1
ATOM 558 O O . ALA A 1 70 ? -1.261 -0.697 9.214 1.00 88.38 70 ALA A O 1
ATOM 559 N N . ASP A 1 71 ? -1.423 -1.471 11.324 1.00 89.50 71 ASP A N 1
ATOM 560 C CA . ASP A 1 71 ? -0.311 -2.421 11.257 1.00 89.50 71 ASP A CA 1
ATOM 561 C C . ASP A 1 71 ? -0.699 -3.665 10.458 1.00 89.50 71 ASP A C 1
ATOM 563 O O . ASP A 1 71 ? 0.040 -4.069 9.555 1.00 89.50 71 ASP A O 1
ATOM 567 N N . GLU A 1 72 ? -1.882 -4.223 10.724 1.00 89.69 72 GLU A N 1
ATOM 568 C CA . GLU A 1 72 ? -2.419 -5.356 9.960 1.00 89.69 72 GLU A CA 1
ATOM 569 C C . GLU A 1 72 ? -2.593 -4.981 8.484 1.00 89.69 72 GLU A C 1
ATOM 571 O O . GLU A 1 72 ? -2.055 -5.651 7.599 1.00 89.69 72 GLU A O 1
ATOM 576 N N . TRP A 1 73 ? -3.221 -3.834 8.213 1.00 92.19 73 TRP A N 1
ATOM 577 C CA . TRP A 1 73 ? -3.396 -3.340 6.850 1.00 92.19 73 TRP A CA 1
ATOM 578 C C . TRP A 1 73 ? -2.060 -3.142 6.117 1.00 92.19 73 TRP A C 1
ATOM 580 O O . TRP A 1 73 ? -1.911 -3.535 4.956 1.00 92.19 73 TRP A O 1
ATOM 590 N N . MET A 1 74 ? -1.056 -2.565 6.785 1.00 92.62 74 MET A N 1
ATOM 591 C CA . MET A 1 74 ? 0.261 -2.333 6.186 1.00 92.62 74 MET A CA 1
ATOM 592 C C . MET A 1 74 ? 1.005 -3.642 5.884 1.00 92.62 74 MET A C 1
ATOM 594 O O . MET A 1 74 ? 1.716 -3.735 4.872 1.00 92.62 74 MET A O 1
ATOM 598 N N . LYS A 1 75 ? 0.863 -4.652 6.751 1.00 90.62 75 LYS A N 1
ATOM 599 C CA . LYS A 1 75 ? 1.438 -5.990 6.553 1.00 90.62 75 LYS A CA 1
ATOM 600 C C . LYS A 1 75 ? 0.838 -6.665 5.326 1.00 90.62 75 LYS A C 1
ATOM 602 O O . LYS A 1 75 ? 1.601 -7.104 4.461 1.00 90.62 75 LYS A O 1
ATOM 607 N N . ASP A 1 76 ? -0.485 -6.672 5.212 1.00 89.94 76 ASP A N 1
ATOM 608 C CA . ASP A 1 76 ? -1.200 -7.293 4.092 1.00 89.94 76 ASP A CA 1
ATOM 609 C C . ASP A 1 76 ? -0.892 -6.602 2.763 1.00 89.94 76 ASP A C 1
ATOM 611 O O . ASP A 1 76 ? -0.608 -7.253 1.748 1.00 89.94 76 ASP A O 1
ATOM 615 N N . LEU A 1 77 ? -0.850 -5.270 2.774 1.00 91.06 77 LEU A N 1
ATOM 616 C CA . LEU A 1 77 ? -0.475 -4.478 1.609 1.00 91.06 77 LEU A CA 1
ATOM 617 C C . LEU A 1 77 ? 0.961 -4.779 1.161 1.00 91.06 77 LEU A C 1
ATOM 619 O O . LEU A 1 77 ? 1.212 -5.026 -0.019 1.00 91.06 77 LEU A O 1
ATOM 623 N N . THR A 1 78 ? 1.908 -4.813 2.103 1.00 90.31 78 THR A N 1
ATOM 624 C CA . THR A 1 78 ? 3.318 -5.107 1.806 1.00 90.31 78 THR A CA 1
ATOM 625 C C . THR A 1 78 ? 3.494 -6.534 1.282 1.00 90.31 78 THR A C 1
ATOM 627 O O . THR A 1 78 ? 4.270 -6.753 0.348 1.00 90.31 78 THR A O 1
ATOM 630 N N . ALA A 1 79 ? 2.774 -7.508 1.845 1.00 88.88 79 ALA A N 1
ATOM 631 C CA . ALA A 1 79 ? 2.782 -8.886 1.360 1.00 88.88 79 ALA A CA 1
ATOM 632 C C . ALA A 1 79 ? 2.251 -8.970 -0.075 1.00 88.88 79 ALA A C 1
ATOM 634 O O . ALA A 1 79 ? 2.872 -9.609 -0.926 1.00 88.88 79 ALA A O 1
ATOM 635 N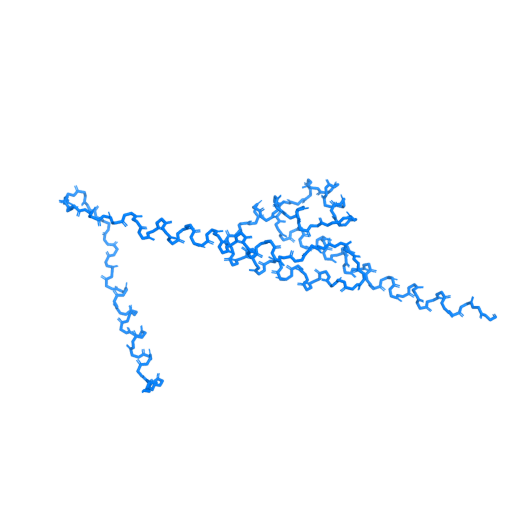 N . THR A 1 80 ? 1.165 -8.257 -0.369 1.00 87.56 80 THR A N 1
ATOM 636 C CA . THR A 1 80 ? 0.577 -8.226 -1.710 1.00 87.56 80 THR A CA 1
ATOM 637 C C . THR A 1 80 ? 1.508 -7.564 -2.722 1.00 87.56 80 THR A C 1
ATOM 639 O O . THR A 1 80 ? 1.712 -8.099 -3.810 1.00 87.56 80 THR A O 1
ATOM 642 N N . PHE A 1 81 ? 2.149 -6.450 -2.358 1.00 88.62 81 PHE A N 1
ATOM 643 C CA . PHE A 1 81 ? 3.152 -5.803 -3.209 1.00 88.62 81 PHE A CA 1
ATOM 644 C C . PHE A 1 81 ? 4.330 -6.729 -3.505 1.00 88.62 81 PHE A C 1
ATOM 646 O O . PHE A 1 81 ? 4.764 -6.816 -4.651 1.00 88.62 81 PHE A O 1
ATOM 653 N N . ARG A 1 82 ? 4.790 -7.489 -2.508 1.00 87.75 82 ARG A N 1
ATOM 654 C CA . ARG A 1 82 ? 5.841 -8.491 -2.698 1.00 87.75 82 ARG A CA 1
ATOM 655 C C . ARG A 1 82 ? 5.401 -9.630 -3.620 1.00 87.75 82 ARG A C 1
ATOM 657 O O . ARG A 1 82 ? 6.190 -10.059 -4.448 1.00 87.75 82 ARG A O 1
ATOM 664 N N . MET A 1 83 ? 4.168 -10.119 -3.490 1.00 83.94 83 MET A N 1
ATOM 665 C CA . MET A 1 83 ? 3.623 -11.158 -4.377 1.00 83.94 83 MET A CA 1
ATOM 666 C C . MET A 1 83 ? 3.440 -10.673 -5.818 1.00 83.94 83 MET A C 1
ATOM 668 O O . MET A 1 83 ? 3.461 -11.479 -6.742 1.00 83.94 83 MET A O 1
ATOM 672 N N . ALA A 1 84 ? 3.248 -9.368 -5.998 1.00 81.62 84 ALA A N 1
ATOM 673 C CA . ALA A 1 84 ? 3.088 -8.724 -7.292 1.00 81.62 84 ALA A CA 1
ATOM 674 C C . ALA A 1 84 ? 4.407 -8.219 -7.903 1.00 81.62 84 ALA A C 1
ATOM 676 O O . ALA A 1 84 ? 4.359 -7.511 -8.908 1.00 81.62 84 ALA A O 1
ATOM 677 N N . ASP A 1 85 ? 5.558 -8.535 -7.293 1.00 84.00 85 ASP A N 1
ATOM 678 C CA . ASP A 1 85 ? 6.881 -8.012 -7.669 1.00 84.00 85 ASP A CA 1
ATOM 679 C C . ASP A 1 85 ? 6.907 -6.476 -7.819 1.00 84.00 85 ASP A C 1
ATOM 681 O O . ASP A 1 85 ? 7.629 -5.898 -8.635 1.00 84.00 85 ASP A O 1
ATOM 685 N N . ILE A 1 86 ? 6.110 -5.784 -6.998 1.00 83.62 86 ILE A N 1
ATOM 686 C CA . ILE A 1 86 ? 6.067 -4.324 -6.954 1.00 83.62 86 ILE A CA 1
ATOM 687 C C . 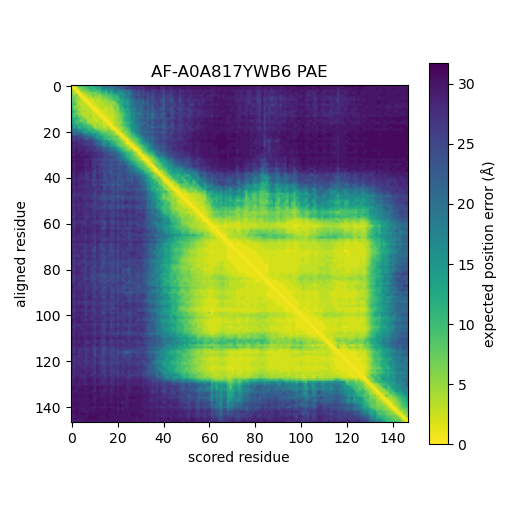ILE A 1 86 ? 7.299 -3.833 -6.201 1.00 83.62 86 ILE A C 1
ATOM 689 O O . ILE A 1 86 ? 7.479 -4.079 -5.007 1.00 83.62 86 ILE A O 1
ATOM 693 N N . THR A 1 87 ? 8.145 -3.092 -6.909 1.00 87.19 87 THR A N 1
ATOM 694 C CA . THR A 1 87 ? 9.329 -2.449 -6.330 1.00 87.19 87 THR A CA 1
ATOM 695 C C . THR A 1 87 ? 8.942 -1.342 -5.350 1.00 87.19 87 THR A C 1
ATOM 697 O O . THR A 1 87 ? 7.883 -0.728 -5.473 1.00 87.19 87 THR A O 1
ATOM 700 N N . GLU A 1 88 ? 9.835 -0.993 -4.421 1.00 88.00 88 GLU A N 1
ATOM 701 C CA . GLU A 1 88 ? 9.584 0.080 -3.445 1.00 88.00 88 GLU A CA 1
ATOM 702 C C . GLU A 1 88 ? 9.214 1.415 -4.108 1.00 88.00 88 GLU A C 1
ATOM 704 O O . GLU A 1 88 ? 8.296 2.109 -3.673 1.00 88.00 88 GLU A O 1
ATOM 709 N N . SER A 1 89 ? 9.888 1.749 -5.212 1.00 85.75 89 SER A N 1
ATOM 710 C CA . SER A 1 89 ? 9.602 2.965 -5.977 1.00 85.75 89 SER A CA 1
ATOM 711 C C . SER A 1 89 ? 8.205 2.961 -6.607 1.00 85.75 89 SER A C 1
ATOM 713 O O . SER A 1 89 ? 7.554 4.002 -6.675 1.00 85.75 89 SER A O 1
ATOM 715 N N . GLN A 1 90 ? 7.722 1.799 -7.055 1.00 86.19 90 GLN A N 1
ATOM 716 C CA . GLN A 1 90 ? 6.366 1.645 -7.576 1.00 86.19 90 GLN A CA 1
ATOM 717 C C . GLN A 1 90 ? 5.348 1.684 -6.437 1.00 86.19 90 GLN A C 1
ATOM 719 O O . GLN A 1 90 ? 4.348 2.384 -6.572 1.00 86.19 90 GLN A O 1
ATOM 724 N N . ALA A 1 91 ? 5.629 1.023 -5.310 1.00 89.31 91 ALA A N 1
ATOM 725 C CA . ALA A 1 91 ? 4.791 1.038 -4.113 1.00 89.31 91 ALA A CA 1
ATOM 726 C C . ALA A 1 91 ? 4.511 2.475 -3.641 1.00 89.31 91 ALA A C 1
ATOM 728 O O . ALA A 1 91 ? 3.354 2.849 -3.463 1.00 89.31 91 ALA A O 1
ATOM 729 N N . LEU A 1 92 ? 5.544 3.321 -3.552 1.00 89.50 92 LEU A N 1
ATOM 730 C CA . LEU A 1 92 ? 5.400 4.740 -3.198 1.00 89.50 92 LEU A CA 1
ATOM 731 C C . LEU A 1 92 ? 4.584 5.557 -4.212 1.00 89.50 92 LEU A C 1
ATOM 733 O O . LEU A 1 92 ? 3.963 6.549 -3.839 1.00 89.50 92 LEU A O 1
ATOM 737 N N . ARG A 1 93 ? 4.562 5.169 -5.492 1.00 87.69 93 ARG A N 1
ATOM 738 C CA . ARG A 1 93 ? 3.740 5.851 -6.508 1.00 87.69 93 ARG A CA 1
ATOM 739 C C . ARG A 1 93 ? 2.272 5.455 -6.426 1.00 87.69 93 ARG A C 1
ATOM 741 O O . ARG A 1 93 ? 1.411 6.290 -6.686 1.00 87.69 93 ARG A O 1
ATOM 748 N N . ILE A 1 94 ? 1.990 4.193 -6.108 1.00 88.75 94 ILE A N 1
ATOM 749 C CA . ILE A 1 94 ? 0.623 3.659 -6.109 1.00 88.75 94 ILE A CA 1
ATOM 750 C C . ILE A 1 94 ? -0.052 3.748 -4.741 1.00 88.75 94 ILE A C 1
ATOM 752 O O . ILE A 1 94 ? -1.273 3.731 -4.681 1.00 88.75 94 ILE A O 1
ATOM 756 N N . ILE A 1 95 ? 0.688 3.916 -3.642 1.00 90.69 95 ILE A N 1
ATOM 757 C CA . ILE A 1 95 ? 0.109 3.977 -2.293 1.00 90.69 95 ILE A CA 1
ATOM 758 C C . ILE A 1 95 ? -1.069 4.962 -2.122 1.00 90.69 95 ILE A C 1
ATOM 760 O O . ILE A 1 95 ? -2.029 4.591 -1.444 1.00 90.69 95 ILE A O 1
ATOM 764 N N . PRO A 1 96 ? -1.136 6.139 -2.788 1.00 90.00 96 PRO A N 1
ATOM 765 C CA . PRO A 1 96 ? -2.291 7.036 -2.665 1.00 90.00 96 PRO A CA 1
ATOM 766 C C . PRO A 1 96 ? -3.612 6.450 -3.177 1.00 90.00 96 PRO A C 1
ATOM 768 O O . PRO A 1 96 ? -4.675 7.003 -2.879 1.00 90.00 96 PRO A O 1
ATOM 771 N N . THR A 1 97 ? -3.580 5.384 -3.988 1.00 89.44 97 THR A N 1
ATOM 772 C CA . THR A 1 97 ? -4.794 4.703 -4.468 1.00 89.44 97 THR A CA 1
ATOM 773 C C . THR A 1 97 ? -5.398 3.788 -3.408 1.00 89.44 97 THR A C 1
ATOM 775 O O . THR A 1 97 ? -6.594 3.504 -3.468 1.00 89.44 97 THR A O 1
ATOM 778 N N . PHE A 1 98 ? -4.588 3.372 -2.432 1.00 91.25 98 PHE A N 1
ATOM 779 C CA . PHE A 1 98 ? -4.981 2.506 -1.319 1.00 91.25 98 PHE A CA 1
ATOM 780 C C . PHE A 1 98 ? -5.286 3.287 -0.035 1.00 91.25 98 PHE A C 1
ATOM 782 O O . PHE A 1 98 ? -5.721 2.701 0.950 1.00 91.25 98 PHE A O 1
ATOM 789 N N . LEU A 1 99 ? -5.094 4.607 -0.043 1.00 92.50 99 LEU A N 1
ATOM 790 C CA . LEU A 1 99 ? -5.437 5.503 1.057 1.00 92.50 99 LEU A CA 1
ATOM 791 C C . LEU A 1 99 ? -6.712 6.290 0.731 1.00 92.50 99 LEU A C 1
ATOM 793 O O . LEU A 1 99 ? -6.939 6.693 -0.413 1.00 92.50 99 LEU A O 1
ATOM 797 N N . GLU A 1 100 ? -7.517 6.579 1.748 1.00 92.00 100 GLU A N 1
ATOM 798 C CA . GLU A 1 100 ? -8.699 7.440 1.661 1.00 92.00 100 GLU A CA 1
ATOM 799 C C . GLU A 1 100 ? -8.737 8.452 2.805 1.00 92.00 100 GLU A C 1
ATOM 801 O O . GLU A 1 100 ? -8.110 8.258 3.840 1.00 92.00 100 GLU A O 1
ATOM 806 N N . GLY A 1 101 ? -9.471 9.552 2.611 1.00 90.25 101 GLY A N 1
ATOM 807 C CA . GLY A 1 101 ? -9.688 10.561 3.648 1.00 90.25 101 GLY A CA 1
ATOM 808 C C . GLY A 1 101 ? -8.393 11.156 4.211 1.00 90.25 101 GLY A C 1
ATOM 809 O O . GLY A 1 101 ? -7.500 11.555 3.460 1.00 90.25 101 GLY A O 1
ATOM 810 N N . HIS A 1 102 ? -8.311 11.210 5.542 1.00 88.62 102 HIS A N 1
ATOM 811 C CA . HIS A 1 102 ? -7.205 11.827 6.274 1.00 88.62 102 HIS A CA 1
ATOM 812 C C . HIS A 1 102 ? -5.833 11.185 5.973 1.00 88.62 102 HIS A C 1
ATOM 814 O O . HIS A 1 102 ? -4.915 11.929 5.630 1.00 88.62 102 HIS A O 1
ATOM 820 N N . PRO A 1 103 ? -5.663 9.844 5.979 1.00 90.75 103 PRO A N 1
ATOM 821 C CA . PRO A 1 103 ? -4.419 9.202 5.538 1.00 90.75 103 PRO A CA 1
ATOM 822 C C . PRO A 1 103 ? -3.936 9.620 4.148 1.00 90.75 103 PRO A C 1
ATOM 824 O O . PRO A 1 103 ? -2.741 9.837 3.944 1.00 90.75 103 PRO A O 1
ATOM 827 N N . LYS A 1 104 ? -4.853 9.766 3.184 1.00 92.56 104 LYS A N 1
ATOM 828 C CA . LYS A 1 104 ? -4.498 10.188 1.823 1.00 92.56 104 LYS A CA 1
ATOM 829 C C . LYS A 1 104 ? -4.039 11.642 1.782 1.00 92.56 104 LYS A C 1
ATOM 831 O O . LYS A 1 104 ? -3.065 11.955 1.102 1.00 92.56 104 LYS A O 1
ATOM 836 N N . GLN A 1 105 ? -4.745 12.520 2.490 1.00 90.81 105 GLN A N 1
ATOM 837 C CA . GLN A 1 105 ? -4.363 13.924 2.598 1.00 90.81 105 GLN A CA 1
ATOM 838 C C . GLN A 1 105 ? -2.981 14.060 3.247 1.00 90.81 105 GLN A C 1
ATOM 840 O O . GLN A 1 105 ? -2.102 14.690 2.666 1.00 90.81 105 GLN A O 1
ATOM 845 N N . TRP A 1 106 ? -2.771 13.381 4.377 1.00 91.56 106 TRP A N 1
ATOM 846 C CA . TRP A 1 106 ? -1.483 13.334 5.063 1.00 91.56 106 TRP A CA 1
ATOM 847 C C . TRP A 1 106 ? -0.358 12.860 4.135 1.00 91.56 106 TRP A C 1
ATOM 849 O O . TRP A 1 106 ? 0.699 13.486 4.082 1.00 91.56 106 TRP A O 1
ATOM 859 N N . PHE A 1 107 ? -0.585 11.795 3.360 1.00 91.19 107 PHE A N 1
ATOM 860 C CA . PHE A 1 107 ? 0.415 11.316 2.411 1.00 91.19 107 PHE A CA 1
ATOM 861 C C . PHE A 1 107 ? 0.774 12.389 1.378 1.00 91.19 107 PHE A C 1
ATOM 863 O O . PHE A 1 107 ? 1.953 12.657 1.170 1.00 91.19 107 PHE A O 1
ATOM 870 N N . ASN A 1 108 ? -0.231 13.028 0.770 1.00 89.19 108 ASN A N 1
ATOM 871 C CA . ASN A 1 108 ? -0.035 14.052 -0.259 1.00 89.19 108 ASN A CA 1
ATOM 872 C C . ASN A 1 108 ? 0.726 15.283 0.259 1.00 89.19 108 ASN A C 1
ATOM 874 O O . ASN A 1 108 ? 1.519 15.863 -0.475 1.00 89.19 108 ASN A O 1
ATOM 878 N N . GLU A 1 109 ? 0.503 15.677 1.513 1.00 90.19 109 GLU A N 1
ATOM 879 C CA . GLU A 1 109 ? 1.205 16.799 2.152 1.00 90.19 109 GLU A CA 1
ATOM 880 C C . GLU A 1 109 ? 2.677 16.472 2.463 1.00 90.19 109 GLU A C 1
ATOM 882 O O . GLU A 1 109 ? 3.508 17.374 2.549 1.00 90.19 109 GLU A O 1
ATOM 887 N N . ASN A 1 110 ? 3.013 15.185 2.586 1.00 88.12 110 ASN A N 1
ATOM 888 C CA . ASN A 1 110 ? 4.325 14.703 3.021 1.00 88.12 110 ASN A CA 1
ATOM 889 C C . ASN A 1 110 ? 5.076 13.914 1.931 1.00 88.12 110 ASN A C 1
ATOM 891 O O . ASN A 1 110 ? 6.096 13.288 2.219 1.00 88.12 110 ASN A O 1
ATOM 895 N N . THR A 1 111 ? 4.627 13.951 0.668 1.00 83.19 111 THR A N 1
ATOM 896 C CA . THR A 1 111 ? 5.205 13.143 -0.429 1.00 83.19 111 THR A CA 1
ATOM 897 C C . THR A 1 111 ? 6.704 13.336 -0.618 1.00 83.19 111 THR A C 1
ATOM 899 O O . THR A 1 111 ? 7.395 12.411 -1.032 1.00 83.19 111 THR A O 1
ATOM 902 N N . THR A 1 112 ? 7.217 14.532 -0.329 1.00 81.19 112 THR A N 1
ATOM 903 C CA . THR A 1 112 ? 8.636 14.884 -0.487 1.00 81.19 112 THR A CA 1
ATOM 904 C C . THR A 1 112 ? 9.543 14.236 0.559 1.00 81.19 112 THR A C 1
ATOM 906 O O . THR A 1 112 ? 10.756 14.248 0.387 1.00 81.19 112 THR A O 1
ATOM 909 N N . ILE A 1 113 ? 8.971 13.669 1.624 1.00 82.06 113 ILE A N 1
ATOM 910 C CA . ILE A 1 113 ? 9.696 13.064 2.750 1.00 82.06 113 ILE A CA 1
ATOM 911 C C . ILE A 1 113 ? 9.959 11.569 2.500 1.00 82.06 113 ILE A C 1
ATOM 913 O O . ILE A 1 113 ? 10.873 10.977 3.074 1.00 82.06 113 ILE A O 1
ATOM 917 N N . PHE A 1 114 ? 9.161 10.924 1.647 1.00 85.00 114 PHE A N 1
ATOM 918 C CA . PHE A 1 114 ? 9.204 9.475 1.465 1.00 85.00 114 PHE A CA 1
ATOM 919 C C . PHE A 1 114 ? 10.253 9.060 0.425 1.00 85.00 114 PHE A C 1
ATOM 921 O O . PHE A 1 114 ? 9.943 8.820 -0.739 1.00 85.00 114 PHE A O 1
ATOM 928 N N . GLU A 1 115 ? 11.505 8.932 0.866 1.00 84.44 115 GLU A N 1
ATOM 929 C CA . GLU A 1 115 ? 12.623 8.466 0.025 1.00 84.44 115 GLU A CA 1
ATOM 930 C C . GLU A 1 115 ? 12.635 6.943 -0.188 1.00 84.44 115 GLU A C 1
ATOM 932 O O . GLU A 1 115 ? 13.229 6.441 -1.140 1.00 84.44 115 GLU A O 1
ATOM 937 N N . SER A 1 116 ? 11.978 6.189 0.697 1.00 88.50 116 SER A N 1
ATOM 938 C CA . SER A 1 116 ? 11.871 4.730 0.611 1.00 88.50 116 SER A CA 1
ATOM 939 C C . SER A 1 116 ? 10.555 4.225 1.191 1.00 88.50 116 SER A C 1
ATOM 941 O O . SER A 1 116 ? 9.923 4.881 2.028 1.00 88.50 116 SER A O 1
ATOM 943 N N . TRP A 1 117 ? 10.162 3.015 0.786 1.00 88.62 117 TRP A N 1
ATOM 944 C CA . TRP A 1 117 ? 8.980 2.346 1.335 1.00 88.62 117 TRP A CA 1
ATOM 945 C C . TRP A 1 117 ? 9.089 2.161 2.853 1.00 88.62 117 TRP A C 1
ATOM 947 O O . TRP A 1 117 ? 8.105 2.282 3.581 1.00 88.62 117 TRP A O 1
ATOM 957 N N . ASN A 1 118 ? 10.302 1.922 3.356 1.00 89.69 118 ASN A N 1
ATOM 958 C CA . ASN A 1 118 ? 10.539 1.766 4.784 1.00 89.69 118 ASN A CA 1
ATOM 959 C C . ASN A 1 118 ? 10.301 3.060 5.576 1.00 89.69 118 ASN A C 1
ATOM 961 O O . ASN A 1 118 ? 9.685 3.013 6.638 1.00 89.69 118 ASN A O 1
ATOM 965 N N . VAL A 1 119 ? 10.737 4.212 5.052 1.00 89.94 119 VAL A N 1
ATOM 966 C CA . VAL A 1 119 ? 10.476 5.520 5.680 1.00 89.94 119 VAL A CA 1
ATOM 967 C C . VAL A 1 119 ? 8.975 5.794 5.739 1.00 89.94 119 VAL A C 1
ATOM 969 O O . VAL A 1 119 ? 8.470 6.181 6.793 1.00 89.94 119 VAL A O 1
ATOM 972 N N . PHE A 1 120 ? 8.255 5.524 4.646 1.00 91.62 120 PHE A N 1
ATOM 973 C CA . PHE A 1 120 ? 6.799 5.647 4.617 1.00 91.62 120 PHE A CA 1
ATOM 974 C C . PHE A 1 120 ? 6.126 4.770 5.682 1.00 91.62 120 PHE A C 1
ATOM 976 O O . PHE A 1 120 ? 5.358 5.297 6.482 1.00 91.62 120 PHE A O 1
ATOM 983 N N . LYS A 1 121 ? 6.446 3.467 5.748 1.00 91.56 121 LYS A N 1
ATOM 984 C CA . LYS A 1 121 ? 5.871 2.548 6.748 1.00 91.56 121 LYS A CA 1
ATOM 985 C C . LYS A 1 121 ? 6.071 3.055 8.171 1.00 91.56 121 LYS A C 1
ATOM 987 O O . LYS A 1 121 ? 5.114 3.126 8.930 1.00 91.56 121 LYS A O 1
ATOM 992 N N . THR A 1 122 ? 7.299 3.429 8.522 1.00 90.00 122 THR A N 1
ATOM 993 C CA . THR A 1 122 ? 7.621 3.895 9.876 1.00 90.00 122 THR A CA 1
ATOM 994 C C . THR A 1 122 ? 6.820 5.139 10.242 1.00 90.00 122 THR A C 1
ATOM 996 O O . THR A 1 122 ? 6.223 5.184 11.313 1.00 90.00 122 THR A O 1
ATOM 999 N N . GLN A 1 123 ? 6.759 6.130 9.348 1.00 90.38 123 GLN A N 1
ATOM 1000 C CA . GLN A 1 123 ? 6.009 7.364 9.595 1.00 90.38 123 GLN A CA 1
ATOM 1001 C C . GLN A 1 123 ? 4.500 7.118 9.654 1.00 90.38 123 GLN A C 1
ATOM 1003 O O . GLN A 1 123 ? 3.816 7.634 10.536 1.00 90.38 123 GLN A O 1
ATOM 1008 N N . PHE A 1 124 ? 3.985 6.288 8.747 1.00 91.06 124 PHE A N 1
ATOM 1009 C CA . PHE A 1 124 ? 2.577 5.921 8.708 1.00 91.06 124 PHE A CA 1
ATOM 1010 C C . PHE A 1 124 ? 2.151 5.228 10.004 1.00 91.06 124 PHE A C 1
ATOM 1012 O O . PHE A 1 124 ? 1.191 5.654 10.639 1.00 91.06 124 PHE A O 1
ATOM 1019 N N . LEU A 1 125 ? 2.889 4.205 10.437 1.00 89.56 125 LEU A N 1
ATOM 1020 C CA . LEU A 1 125 ? 2.571 3.472 11.661 1.00 89.56 125 LEU A CA 1
ATOM 1021 C C . LEU A 1 125 ? 2.754 4.353 12.900 1.00 89.56 125 LEU A C 1
ATOM 1023 O O . LEU A 1 125 ? 1.907 4.331 13.784 1.00 89.56 125 LEU A O 1
ATOM 1027 N N . HIS A 1 126 ? 3.783 5.202 12.940 1.00 88.06 126 HIS A N 1
ATOM 1028 C CA . HIS A 1 126 ? 3.958 6.157 14.034 1.00 88.06 126 HIS A CA 1
ATOM 1029 C C . HIS A 1 126 ? 2.746 7.083 14.195 1.00 88.06 126 HIS A C 1
ATOM 1031 O O . HIS A 1 126 ? 2.332 7.360 15.315 1.00 88.06 126 HIS A O 1
ATOM 1037 N N . ILE A 1 127 ? 2.150 7.548 13.100 1.00 86.00 127 ILE A N 1
ATOM 1038 C CA . ILE A 1 127 ? 0.997 8.449 13.160 1.00 86.00 127 ILE A CA 1
ATOM 1039 C C . ILE A 1 127 ? -0.281 7.668 13.449 1.00 86.00 127 ILE A C 1
ATOM 1041 O O . ILE A 1 127 ? -1.013 8.007 14.372 1.00 86.00 127 ILE A O 1
ATOM 1045 N N . PHE A 1 128 ? -0.552 6.605 12.699 1.00 83.81 128 PHE A N 1
ATOM 1046 C CA . PHE A 1 128 ? -1.858 5.953 12.720 1.00 83.81 128 PHE A CA 1
ATOM 1047 C C . PHE A 1 128 ? -2.013 4.853 13.777 1.00 83.81 128 PHE A C 1
ATOM 1049 O O . PHE A 1 128 ? -3.145 4.558 14.145 1.00 83.81 128 PHE A O 1
ATOM 1056 N N . ILE A 1 129 ? -0.922 4.311 14.331 1.00 81.12 129 ILE A N 1
ATOM 1057 C CA . ILE A 1 129 ? -0.983 3.452 15.526 1.00 81.12 129 ILE A CA 1
ATOM 1058 C C . ILE A 1 129 ? -1.035 4.310 16.795 1.00 81.12 129 ILE A C 1
ATOM 1060 O O . ILE A 1 129 ? -1.886 4.081 17.650 1.00 81.12 129 ILE A O 1
ATOM 1064 N N . SER A 1 130 ? -0.193 5.345 16.914 1.00 64.06 130 SER A N 1
ATOM 1065 C CA . SER A 1 130 ? -0.154 6.178 18.134 1.00 64.06 130 SER A CA 1
ATOM 1066 C C . SER A 1 130 ? -1.459 6.950 18.379 1.00 64.06 130 SER A C 1
ATOM 1068 O O . SER A 1 130 ? -1.800 7.274 19.519 1.00 64.06 130 SER A O 1
ATOM 1070 N N . ILE A 1 131 ? -2.228 7.228 17.320 1.00 58.19 131 ILE A N 1
ATOM 1071 C CA . ILE A 1 131 ? -3.561 7.836 17.431 1.00 58.19 131 ILE A CA 1
ATOM 1072 C C . ILE A 1 131 ? -4.584 6.866 18.062 1.00 58.19 131 ILE A C 1
ATOM 1074 O O . ILE A 1 131 ? -5.473 7.308 18.790 1.00 58.19 131 ILE A O 1
ATOM 1078 N N . LEU A 1 132 ? -4.456 5.549 17.862 1.00 55.19 132 LEU A N 1
ATOM 1079 C CA . LEU A 1 132 ? -5.377 4.567 18.456 1.00 55.19 132 LEU A CA 1
ATOM 1080 C C . LEU A 1 132 ? -5.205 4.463 19.979 1.00 55.19 132 LEU A C 1
ATOM 1082 O O . LEU A 1 132 ? -6.198 4.354 20.700 1.00 55.19 132 LEU A O 1
ATOM 1086 N N . GLU A 1 133 ? -3.977 4.583 20.491 1.00 53.31 133 GLU A N 1
ATOM 1087 C CA . GLU A 1 133 ? -3.729 4.601 21.941 1.00 53.31 133 GLU A CA 1
ATOM 1088 C C . GLU A 1 133 ? -4.266 5.879 22.603 1.00 53.31 133 GLU A C 1
ATOM 1090 O O . GLU A 1 133 ? -4.845 5.828 23.688 1.00 53.31 133 GLU A O 1
ATOM 1095 N N . THR A 1 134 ? -4.148 7.028 21.936 1.00 51.44 134 THR A N 1
ATOM 1096 C CA . THR A 1 134 ? -4.594 8.318 22.487 1.00 51.44 134 THR A CA 1
ATOM 1097 C C . THR A 1 134 ? -6.116 8.487 22.464 1.00 51.44 134 THR A C 1
ATOM 1099 O O . THR A 1 134 ? -6.687 8.948 23.455 1.00 51.44 134 THR A O 1
ATOM 1102 N N . ILE A 1 135 ? -6.805 8.037 21.407 1.00 56.38 135 ILE A N 1
ATOM 1103 C CA . ILE A 1 135 ? -8.280 8.071 21.343 1.00 56.38 135 ILE A CA 1
ATOM 1104 C C . ILE A 1 135 ? -8.905 7.096 22.354 1.00 56.38 135 ILE A C 1
ATOM 1106 O O . ILE A 1 135 ? -9.921 7.418 22.979 1.00 56.38 135 ILE A O 1
ATOM 1110 N N . SER A 1 136 ? -8.287 5.928 22.567 1.00 53.91 136 SER A N 1
ATOM 1111 C CA . SER A 1 136 ? -8.752 4.951 23.558 1.00 53.91 136 SER A CA 1
ATOM 1112 C C . SER A 1 136 ? -8.761 5.552 24.972 1.00 53.91 136 SER A C 1
ATOM 1114 O O . SER A 1 136 ? -9.760 5.451 25.688 1.00 53.91 136 SER A O 1
ATOM 1116 N N . ILE A 1 137 ? -7.716 6.304 25.337 1.00 55.62 137 ILE A N 1
ATOM 1117 C CA . ILE A 1 137 ? -7.611 6.957 26.651 1.00 55.62 137 ILE A CA 1
ATOM 1118 C C . ILE A 1 137 ? -8.595 8.135 26.788 1.00 55.62 137 ILE A C 1
ATOM 1120 O O . ILE A 1 137 ? -9.245 8.267 27.827 1.00 55.62 137 ILE A O 1
ATOM 1124 N N . GLU A 1 138 ? -8.774 8.975 25.763 1.00 55.91 138 GLU A N 1
ATOM 1125 C CA . GLU A 1 138 ? -9.714 10.111 25.837 1.00 55.91 138 GLU A CA 1
ATOM 1126 C C . GLU A 1 138 ? -11.195 9.692 25.872 1.00 55.91 138 GLU A C 1
ATOM 1128 O O . GLU A 1 138 ? -12.026 10.376 26.479 1.00 55.91 138 GLU A O 1
ATOM 1133 N N . SER A 1 139 ? -11.549 8.564 25.249 1.00 56.31 139 SER A N 1
ATOM 1134 C CA . SER A 1 139 ? -12.918 8.028 25.304 1.00 56.31 139 SER A CA 1
ATOM 1135 C C . SER A 1 139 ? -13.294 7.501 26.700 1.00 56.31 139 SER A C 1
ATOM 1137 O O . SER A 1 139 ? -14.450 7.611 27.122 1.00 56.31 139 SER A O 1
ATOM 1139 N N . LEU A 1 140 ? -12.306 7.012 27.457 1.00 53.88 140 LEU A N 1
ATOM 1140 C CA . LEU A 1 140 ? -12.477 6.536 28.831 1.00 53.88 140 LEU A CA 1
ATOM 1141 C C . LEU A 1 140 ? -12.582 7.688 29.842 1.00 53.88 140 LEU A C 1
ATOM 1143 O O . LEU A 1 140 ? -13.325 7.578 30.816 1.00 53.88 140 LEU A O 1
ATOM 1147 N N . THR A 1 141 ? -11.908 8.820 29.612 1.00 55.41 141 THR A N 1
ATOM 1148 C CA . THR A 1 141 ? -11.932 9.962 30.549 1.00 55.41 141 THR A CA 1
ATOM 1149 C C . THR A 1 141 ? -13.169 10.850 30.406 1.00 55.41 141 THR A C 1
ATOM 1151 O O . THR A 1 141 ? -13.612 11.432 31.396 1.00 55.41 141 THR A O 1
ATOM 1154 N N . LYS A 1 142 ? -13.799 10.918 29.224 1.00 55.47 142 LYS A N 1
ATOM 1155 C CA . LYS A 1 142 ? -15.049 11.685 29.029 1.00 55.47 142 LYS A CA 1
ATOM 1156 C C . LYS A 1 142 ? -16.286 11.024 29.645 1.00 55.47 142 LYS A C 1
ATOM 1158 O O . LYS A 1 142 ? -17.250 11.722 29.938 1.00 55.47 142 LYS A O 1
ATOM 1163 N N . SER A 1 143 ? -16.248 9.715 29.900 1.00 54.50 143 SER A N 1
ATOM 1164 C CA . SER A 1 143 ? -17.356 8.983 30.539 1.00 54.50 143 SER A CA 1
ATOM 1165 C C . SER A 1 143 ? -17.309 9.013 32.076 1.00 54.50 143 SER A C 1
ATOM 1167 O O . SER A 1 143 ? -18.254 8.567 32.719 1.00 54.50 143 SER A O 1
ATOM 1169 N N . ALA A 1 144 ? -16.234 9.541 32.677 1.00 54.09 144 ALA A N 1
ATOM 1170 C CA . ALA A 1 144 ? -16.028 9.545 34.129 1.00 54.09 144 ALA A CA 1
ATOM 1171 C C . ALA A 1 144 ? -16.366 10.883 34.824 1.00 54.09 144 ALA A C 1
ATOM 1173 O O . ALA A 1 144 ? -16.355 10.942 36.051 1.00 54.09 144 ALA A O 1
ATOM 1174 N N . THR A 1 145 ? -16.708 11.941 34.075 1.00 50.84 145 THR A N 1
ATOM 1175 C CA . THR A 1 145 ? -16.978 13.288 34.626 1.00 50.84 145 THR A CA 1
ATOM 1176 C C . THR A 1 145 ? -18.401 13.752 34.308 1.00 50.84 145 THR A C 1
ATOM 1178 O O . THR A 1 145 ? -18.633 14.783 33.681 1.00 50.84 145 THR A O 1
ATOM 1181 N N . THR A 1 146 ? -19.394 12.966 34.713 1.00 49.44 146 THR A N 1
ATOM 1182 C CA . THR A 1 146 ? -20.771 13.445 34.910 1.00 49.44 146 THR A CA 1
ATOM 1183 C C . THR A 1 146 ? -21.336 12.748 36.138 1.00 49.44 146 THR A C 1
ATOM 1185 O O . THR A 1 146 ? -22.071 11.772 36.020 1.00 49.44 146 THR A O 1
ATOM 1188 N N . ILE A 1 147 ? -20.931 13.227 37.316 1.00 41.97 147 ILE A N 1
ATOM 1189 C CA . ILE A 1 147 ? -21.659 13.093 38.584 1.00 41.97 147 ILE A CA 1
ATOM 1190 C C . ILE A 1 147 ? -21.478 14.410 39.335 1.00 41.97 147 ILE A C 1
ATOM 1192 O O . ILE A 1 147 ? -20.317 14.873 39.405 1.00 41.97 147 ILE A O 1
#

Sequence (147 aa):
MLTRQGAKRLLEAEFQRLSDIDITFPDRTTVAPIVYRPTELIMAEKTVAHILSKTLEQIPKYSGKPDQDADEWMKDLTATFRMADITESQALRIIPTFLEGHPKQWFNENTTIFESWNVFKTQFLHIFISILETISIESLTKSATTI

Solvent-accessible surface area (backbone atoms only — not comparable to full-atom values): 8969 Å² total; per-residue (Å²): 137,84,52,80,70,56,57,53,53,52,53,54,54,51,52,58,59,60,70,69,63,71,86,66,80,79,76,93,78,79,93,70,88,78,80,74,68,66,65,63,59,53,53,50,52,54,50,49,54,52,50,46,53,54,55,61,70,66,57,79,63,45,51,78,49,95,91,55,59,57,66,60,52,50,50,54,50,51,52,51,33,56,76,61,72,47,47,55,74,53,46,67,69,50,48,64,78,42,31,31,68,60,53,28,52,54,45,69,79,44,56,92,71,52,86,42,50,66,56,41,51,54,54,50,46,56,54,57,46,55,47,54,61,52,52,55,53,54,60,59,57,68,73,71,73,82,128

Secondary structure (DSSP, 8-state):
---HHHHHHHHHHHHHHHHT-------S---------HHHHHHHHHHHHHHHHHHHHTSPPB---TTS-HHHHHHHHHHHHHHTT--HHHHHHHGGGTB-HHHHHHHHHTGGG-SSHHHHHHHHHHHHHHHHHHHHHHHHHHTS---

Nearest PDB structures (foldseek):
  6s7x-assembly1_B  TM=8.736E-01  e=3.211E-02  Drosophila melanogaster
  6tno-assembly1_A  TM=9.431E-01  e=7.925E-02  Felis catus
  8qf5-assembly1_B  TM=9.299E-01  e=1.071E-01  Homo sapiens
  6taq-assembly1_A  TM=8.912E-01  e=1.137E-01  Drosophila melanogaster
  7r24-assembly1_A  TM=8.299E-01  e=1.955E-01  Rattus norvegicus

pLDDT: mean 71.02, std 17.52, range [41.97, 92.62]

Radius of gyration: 25.24 Å; Cα contacts (8 Å, |Δi|>4): 63; chains: 1; bounding box: 54×60×74 Å

Organism: NCBI:txid392032

Mean predicted aligned error: 17.18 Å